Protein AF-A0A9D5W1E9-F1 (afdb_monomer_lite)

pLDDT: mean 81.41, std 20.09, range [37.84, 97.38]

Radius of gyration: 17.27 Å; chains: 1; bounding box: 51×30×46 Å

Sequence (74 aa):
MANDRLEFPNITSLPELAPSHKCPCHGSVYDVLGNVLGGPAPKGLNWFEVSLSPTGKLLVDASKTVKAGTKFAV

Structure (mmCIF, N/CA/C/O backbone):
data_AF-A0A9D5W1E9-F1
#
_entry.id   AF-A0A9D5W1E9-F1
#
loop_
_atom_site.group_PDB
_atom_site.id
_atom_site.type_symbol
_atom_site.label_atom_id
_atom_site.label_alt_id
_atom_site.label_comp_id
_atom_site.label_asym_id
_atom_site.label_entity_id
_atom_site.label_seq_id
_atom_site.pdbx_PDB_ins_code
_atom_site.Cartn_x
_atom_site.Cartn_y
_atom_site.Cartn_z
_atom_site.occupancy
_atom_site.B_iso_or_equiv
_atom_site.auth_seq_id
_atom_site.auth_comp_id
_atom_site.auth_asym_id
_atom_site.auth_atom_id
_atom_site.pdbx_PDB_model_num
ATOM 1 N N . MET A 1 1 ? 29.511 -3.553 -28.501 1.00 37.84 1 MET A N 1
ATOM 2 C CA . MET A 1 1 ? 28.347 -2.691 -28.212 1.00 37.84 1 MET A CA 1
ATOM 3 C C . MET A 1 1 ? 27.206 -3.622 -27.831 1.00 37.84 1 MET A C 1
ATOM 5 O O . MET A 1 1 ? 26.579 -4.183 -28.716 1.00 37.84 1 MET A O 1
ATOM 9 N N . ALA A 1 2 ? 27.081 -3.938 -26.537 1.00 38.94 2 ALA A N 1
ATOM 10 C CA . ALA A 1 2 ? 26.121 -4.920 -26.039 1.00 38.94 2 ALA A CA 1
ATOM 11 C C . ALA A 1 2 ? 24.740 -4.266 -25.959 1.00 38.94 2 ALA A C 1
ATOM 13 O O . ALA A 1 2 ? 24.530 -3.324 -25.198 1.00 38.94 2 ALA A O 1
ATOM 14 N N . ASN A 1 3 ? 23.844 -4.737 -26.816 1.00 40.94 3 ASN A N 1
ATOM 15 C CA . ASN A 1 3 ? 22.454 -4.329 -26.896 1.00 40.94 3 ASN A CA 1
ATOM 16 C C . ASN A 1 3 ? 21.613 -5.310 -26.068 1.00 40.94 3 ASN A C 1
ATOM 18 O O . ASN A 1 3 ? 20.741 -5.979 -26.611 1.00 40.94 3 ASN A O 1
ATOM 22 N N . ASP A 1 4 ? 21.901 -5.421 -24.770 1.00 39.12 4 ASP A N 1
ATOM 23 C CA . ASP A 1 4 ? 21.110 -6.249 -23.854 1.00 39.12 4 ASP A CA 1
ATOM 24 C C . ASP A 1 4 ? 19.948 -5.413 -23.330 1.00 39.12 4 ASP A C 1
ATOM 26 O O . ASP A 1 4 ? 19.940 -4.833 -22.242 1.00 39.12 4 ASP A O 1
ATOM 30 N N . ARG A 1 5 ? 18.967 -5.305 -24.225 1.00 46.41 5 ARG A N 1
ATOM 31 C CA . ARG A 1 5 ? 17.585 -4.942 -23.949 1.00 46.41 5 ARG A CA 1
ATOM 32 C C . ARG A 1 5 ? 17.145 -5.701 -22.701 1.00 46.41 5 ARG A C 1
ATOM 34 O O . ARG A 1 5 ? 17.179 -6.921 -22.681 1.00 46.41 5 ARG A O 1
ATOM 41 N N . LEU A 1 6 ? 16.726 -4.955 -21.684 1.00 47.81 6 LEU A N 1
ATOM 42 C CA . LEU A 1 6 ? 16.042 -5.459 -20.500 1.00 47.81 6 LEU A CA 1
ATOM 43 C C . LEU A 1 6 ? 14.825 -6.280 -20.952 1.00 47.81 6 LEU A C 1
ATOM 45 O O . LEU A 1 6 ? 13.740 -5.744 -21.189 1.00 47.81 6 LEU A O 1
ATOM 49 N N . GLU A 1 7 ? 15.021 -7.578 -21.147 1.00 42.78 7 GLU A N 1
ATOM 50 C CA . GLU A 1 7 ? 13.957 -8.542 -21.358 1.00 42.78 7 GLU A CA 1
ATOM 51 C C . GLU A 1 7 ? 13.284 -8.734 -20.007 1.00 42.78 7 GLU A C 1
ATOM 53 O O . GLU A 1 7 ? 13.646 -9.594 -19.209 1.00 42.78 7 GLU A O 1
ATOM 58 N N . PHE A 1 8 ? 12.308 -7.871 -19.725 1.00 47.34 8 PHE A N 1
ATOM 59 C CA . PHE A 1 8 ? 11.315 -8.155 -18.703 1.00 47.34 8 PHE A CA 1
ATOM 60 C C . PHE A 1 8 ? 10.747 -9.542 -19.027 1.00 47.34 8 PHE A C 1
ATOM 62 O O . PHE A 1 8 ? 10.149 -9.693 -20.100 1.00 47.34 8 PHE A O 1
ATOM 69 N N . PRO A 1 9 ? 10.950 -10.566 -18.176 1.00 47.31 9 PRO A N 1
ATOM 70 C CA . PRO A 1 9 ? 10.400 -11.877 -18.454 1.00 47.31 9 PRO A CA 1
ATOM 71 C C . PRO A 1 9 ? 8.894 -11.710 -18.616 1.00 47.31 9 PRO A C 1
ATOM 73 O O . PRO A 1 9 ? 8.228 -11.080 -17.791 1.00 47.31 9 PRO A O 1
ATOM 76 N N . ASN A 1 10 ? 8.365 -12.216 -19.728 1.00 50.34 10 ASN A N 1
ATOM 77 C CA . ASN A 1 10 ? 6.946 -12.154 -20.011 1.00 50.34 10 ASN A CA 1
ATOM 78 C C . ASN A 1 10 ? 6.226 -13.051 -18.995 1.00 50.34 10 ASN A C 1
ATOM 80 O O . ASN A 1 10 ? 6.052 -14.251 -19.210 1.00 50.34 10 ASN A O 1
ATOM 84 N N . ILE A 1 11 ? 5.827 -12.449 -17.871 1.00 53.72 11 ILE A N 1
ATOM 85 C CA . ILE A 1 11 ? 5.177 -13.092 -16.721 1.00 53.72 11 ILE A CA 1
ATOM 86 C C . ILE A 1 11 ? 3.894 -13.855 -17.086 1.00 53.72 11 ILE A C 1
ATOM 88 O O . ILE A 1 11 ? 3.343 -14.553 -16.246 1.00 53.72 11 ILE A O 1
ATOM 92 N N . THR A 1 12 ? 3.399 -13.732 -18.323 1.00 49.59 12 THR A N 1
ATOM 93 C CA . THR A 1 12 ? 2.254 -14.500 -18.833 1.00 49.59 12 THR A CA 1
ATOM 94 C C . THR A 1 12 ? 2.608 -15.925 -19.275 1.00 49.59 12 THR A C 1
ATOM 96 O O . THR A 1 12 ? 1.704 -16.684 -19.605 1.00 49.59 12 THR A O 1
ATOM 99 N N . SER A 1 13 ? 3.894 -16.299 -19.268 1.00 49.69 13 SER A N 1
ATOM 100 C CA . SER A 1 13 ? 4.379 -17.600 -19.761 1.00 49.69 13 SER A CA 1
ATOM 101 C C . SER A 1 13 ? 4.934 -18.542 -18.684 1.00 49.69 13 SER A C 1
ATOM 103 O O . SER 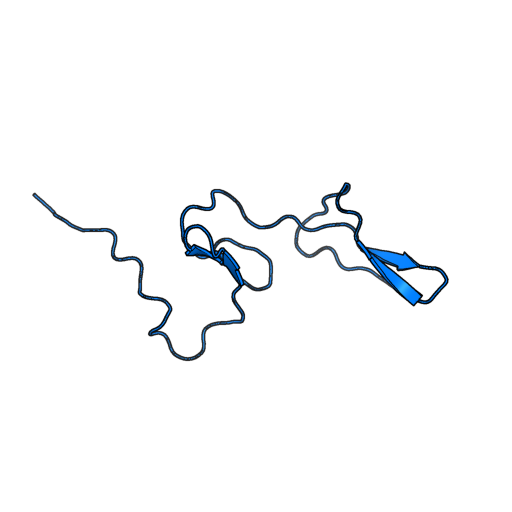A 1 13 ? 5.288 -19.676 -18.999 1.00 49.69 13 SER A O 1
ATOM 105 N N . LEU A 1 14 ? 4.979 -18.112 -17.416 1.00 52.38 14 LEU A N 1
ATOM 106 C CA . LEU A 1 14 ? 5.302 -19.000 -16.298 1.00 52.38 14 LEU A CA 1
ATOM 107 C C . LEU A 1 14 ? 4.010 -19.654 -15.785 1.00 52.38 14 LEU A C 1
ATOM 109 O O . LEU A 1 14 ? 3.069 -18.931 -15.443 1.00 52.38 14 LEU A O 1
ATOM 113 N N . PRO A 1 15 ? 3.935 -20.996 -15.738 1.00 54.59 15 PRO A N 1
ATOM 114 C CA . PRO A 1 15 ? 2.753 -21.680 -15.248 1.00 54.59 15 PRO A CA 1
ATOM 115 C C . PRO A 1 15 ? 2.614 -21.382 -13.744 1.00 54.59 15 PRO A C 1
ATOM 117 O O . PRO A 1 15 ? 3.556 -21.568 -12.980 1.00 54.59 15 PRO A O 1
ATOM 120 N N . GLU A 1 16 ? 1.438 -20.903 -13.323 1.00 53.19 16 GLU A N 1
ATOM 121 C CA . GLU A 1 16 ? 0.973 -20.946 -11.921 1.00 53.19 16 GLU A CA 1
ATOM 122 C C . GLU A 1 16 ? 1.614 -19.994 -10.876 1.00 53.19 16 GLU A C 1
ATOM 124 O O . GLU A 1 16 ? 1.694 -20.309 -9.689 1.00 53.19 16 GLU A O 1
ATOM 129 N N . LEU A 1 17 ? 2.035 -18.783 -11.257 1.00 49.31 17 LEU A N 1
ATOM 130 C CA . LEU A 1 17 ? 2.772 -17.883 -10.353 1.00 49.31 17 LEU A CA 1
ATOM 131 C C . LEU A 1 17 ? 1.878 -16.857 -9.617 1.00 49.31 17 LEU A C 1
ATOM 133 O O . LEU A 1 17 ? 1.692 -15.762 -10.127 1.00 49.31 17 LEU A O 1
ATOM 137 N N . ALA A 1 18 ? 1.377 -17.214 -8.424 1.00 55.12 18 ALA A N 1
ATOM 138 C CA . ALA A 1 18 ? 0.778 -16.373 -7.360 1.00 55.12 18 ALA A CA 1
ATOM 139 C C . ALA A 1 18 ? -0.300 -15.314 -7.748 1.00 55.12 18 ALA A C 1
ATOM 141 O O . ALA A 1 18 ? -0.198 -14.615 -8.755 1.00 55.12 18 ALA A O 1
ATOM 142 N N . PRO A 1 19 ? -1.342 -15.087 -6.920 1.00 61.22 19 PRO A N 1
ATOM 143 C CA . PRO A 1 19 ? -2.291 -14.010 -7.196 1.00 61.22 19 PRO A CA 1
ATOM 144 C C . PRO A 1 19 ? -1.539 -12.670 -7.253 1.00 61.22 19 PRO A C 1
ATOM 146 O O . PRO A 1 19 ? -0.816 -12.307 -6.326 1.00 61.22 19 PRO A O 1
ATOM 149 N N . SER A 1 20 ? -1.662 -11.964 -8.376 1.00 79.19 20 SER A N 1
ATOM 150 C CA . SER A 1 20 ? -0.963 -10.703 -8.612 1.00 79.19 20 SER A CA 1
ATOM 151 C C . SER A 1 20 ? -1.923 -9.639 -9.127 1.00 79.19 20 SER A C 1
ATOM 153 O O . SER A 1 20 ? -2.813 -9.900 -9.939 1.00 79.19 20 SER A O 1
ATOM 155 N N . HIS A 1 21 ? -1.750 -8.418 -8.634 1.00 90.56 21 HIS A N 1
ATOM 156 C CA . HIS A 1 21 ? -2.548 -7.262 -9.023 1.00 90.56 21 HIS A CA 1
ATOM 157 C C . HIS A 1 21 ? -1.808 -6.465 -10.096 1.00 90.56 21 HIS A C 1
ATOM 159 O O . HIS A 1 21 ? -0.612 -6.207 -9.965 1.00 90.56 21 HIS A O 1
ATOM 165 N N . LYS A 1 22 ? -2.512 -6.053 -11.157 1.00 92.06 22 LYS A N 1
ATOM 166 C CA . LYS A 1 22 ? -1.934 -5.300 -12.281 1.00 92.06 22 LYS A CA 1
ATOM 167 C C . LYS A 1 22 ? -2.564 -3.915 -12.380 1.00 92.06 22 LYS A C 1
ATOM 169 O O . LYS A 1 22 ? -3.783 -3.794 -12.464 1.00 92.06 22 LYS A O 1
ATOM 174 N N . CYS A 1 23 ? -1.735 -2.875 -12.390 1.00 92.62 23 CYS A N 1
ATOM 175 C CA . CYS A 1 23 ? -2.176 -1.500 -12.590 1.00 92.62 23 CYS A CA 1
ATOM 176 C C . CYS A 1 23 ? -2.497 -1.270 -14.079 1.00 92.62 23 CYS A C 1
ATOM 178 O O . CYS A 1 23 ? -1.588 -1.379 -14.909 1.00 92.62 23 CYS A O 1
ATOM 180 N N . PRO A 1 24 ? -3.748 -0.927 -14.441 1.00 92.31 24 PRO A N 1
ATOM 181 C CA . PRO A 1 24 ? -4.179 -0.853 -15.838 1.00 92.31 24 PRO A CA 1
ATOM 182 C C . PRO A 1 24 ? -3.566 0.319 -16.616 1.00 92.31 24 PRO A C 1
ATOM 184 O O . PRO A 1 24 ? -3.616 0.318 -17.839 1.00 92.31 24 PRO A O 1
ATOM 187 N N . CYS A 1 25 ? -2.983 1.312 -15.938 1.00 93.44 25 CYS A N 1
ATOM 188 C CA . CYS A 1 25 ? -2.455 2.506 -16.599 1.00 93.44 25 CYS A CA 1
ATOM 189 C C . CYS A 1 25 ? -1.128 2.245 -17.330 1.00 93.44 25 CYS A C 1
ATOM 191 O O . CYS A 1 25 ? -0.970 2.644 -18.476 1.00 93.44 25 CYS A O 1
ATOM 193 N N . HIS A 1 26 ? -0.169 1.589 -16.664 1.00 93.31 26 HIS A N 1
ATOM 194 C CA . HIS A 1 26 ? 1.189 1.376 -17.199 1.00 93.31 26 HIS A CA 1
ATOM 195 C C . HIS A 1 26 ? 1.768 -0.011 -16.866 1.00 93.31 26 HIS A C 1
ATOM 197 O O . HIS A 1 26 ? 2.964 -0.241 -17.029 1.00 93.31 26 HIS A O 1
ATOM 203 N N . GLY A 1 27 ? 0.942 -0.939 -16.370 1.00 89.88 27 GLY A N 1
ATOM 204 C CA . GLY A 1 27 ? 1.331 -2.340 -16.208 1.00 89.88 27 GLY A CA 1
ATOM 205 C C . GLY A 1 27 ? 2.188 -2.662 -14.983 1.00 89.88 27 GLY A C 1
ATOM 206 O O . GLY A 1 27 ? 2.836 -3.703 -14.980 1.00 89.88 27 GLY A O 1
ATOM 207 N N . SER A 1 28 ? 2.202 -1.821 -13.943 1.00 93.19 28 SER A N 1
ATOM 208 C CA . SER A 1 28 ? 2.838 -2.188 -12.667 1.00 93.19 28 SER A CA 1
ATOM 209 C C . SER A 1 28 ? 2.196 -3.442 -12.078 1.00 93.19 28 SER A C 1
ATOM 211 O O . SER A 1 28 ? 0.969 -3.555 -12.068 1.00 93.19 28 SER A O 1
ATOM 213 N N . VAL A 1 29 ? 3.013 -4.364 -11.580 1.00 91.81 29 VAL A N 1
ATOM 214 C CA . VAL A 1 29 ? 2.580 -5.666 -11.062 1.00 91.81 29 VAL A CA 1
ATOM 215 C C . VAL A 1 29 ? 2.932 -5.763 -9.587 1.00 91.81 29 VAL A C 1
ATOM 217 O O . VAL A 1 29 ? 4.055 -5.437 -9.201 1.00 91.81 29 VAL A O 1
ATOM 220 N N . TYR A 1 30 ? 1.984 -6.233 -8.781 1.00 92.62 30 TYR A N 1
ATOM 221 C CA . TYR A 1 30 ? 2.138 -6.419 -7.343 1.00 92.62 30 TYR A CA 1
ATOM 222 C C . TYR A 1 30 ? 1.785 -7.846 -6.933 1.00 92.62 30 TYR A C 1
ATOM 224 O O . TYR A 1 30 ? 0.894 -8.445 -7.536 1.00 92.62 30 TYR A O 1
ATOM 232 N N . ASP A 1 31 ? 2.438 -8.375 -5.903 1.00 90.94 31 ASP A N 1
ATOM 233 C CA . ASP A 1 31 ? 2.010 -9.623 -5.259 1.00 90.94 31 ASP A CA 1
ATOM 234 C C . ASP A 1 31 ? 0.796 -9.406 -4.324 1.00 90.94 31 ASP A C 1
ATOM 236 O O . ASP A 1 31 ? 0.314 -8.282 -4.151 1.00 90.94 31 ASP A O 1
ATOM 240 N N . VAL A 1 32 ? 0.302 -10.477 -3.690 1.00 90.19 32 VAL A N 1
ATOM 241 C CA . VAL A 1 32 ? -0.811 -10.423 -2.713 1.00 90.19 32 VAL A CA 1
ATOM 242 C C . VAL A 1 32 ? -0.530 -9.590 -1.462 1.00 90.19 32 VAL A C 1
ATOM 244 O O . VAL A 1 32 ? -1.458 -9.252 -0.732 1.00 90.19 32 VAL A O 1
ATOM 247 N N . LEU A 1 33 ? 0.736 -9.286 -1.180 1.00 91.69 33 LEU A N 1
ATOM 248 C CA . LEU A 1 33 ? 1.151 -8.460 -0.048 1.00 91.69 33 LEU A CA 1
ATOM 249 C C . LEU A 1 33 ? 1.390 -7.000 -0.465 1.00 91.69 33 LEU A C 1
ATOM 251 O O . LEU A 1 33 ? 1.671 -6.159 0.392 1.00 91.69 33 LEU A O 1
ATOM 255 N N . GLY A 1 34 ? 1.261 -6.690 -1.758 1.00 92.44 34 GLY A N 1
ATOM 256 C CA . GLY A 1 34 ? 1.474 -5.366 -2.322 1.00 92.44 34 GLY A CA 1
ATOM 257 C C . GLY A 1 34 ? 2.930 -5.044 -2.663 1.00 92.44 34 GLY A C 1
ATOM 258 O O . GLY A 1 34 ? 3.225 -3.881 -2.946 1.00 92.44 34 GLY A O 1
ATOM 259 N N . ASN A 1 35 ? 3.847 -6.017 -2.652 1.00 93.00 35 ASN A N 1
ATOM 260 C CA . ASN A 1 35 ? 5.230 -5.799 -3.083 1.00 93.00 35 ASN A CA 1
ATOM 261 C C . ASN A 1 35 ? 5.295 -5.646 -4.604 1.00 93.00 35 ASN A C 1
ATOM 263 O O . ASN A 1 35 ? 4.567 -6.323 -5.326 1.00 93.00 35 ASN A O 1
ATOM 267 N N . VAL A 1 36 ? 6.181 -4.776 -5.097 1.00 92.12 36 VAL A N 1
ATOM 268 C CA . VAL A 1 36 ? 6.358 -4.554 -6.540 1.00 92.12 36 VAL 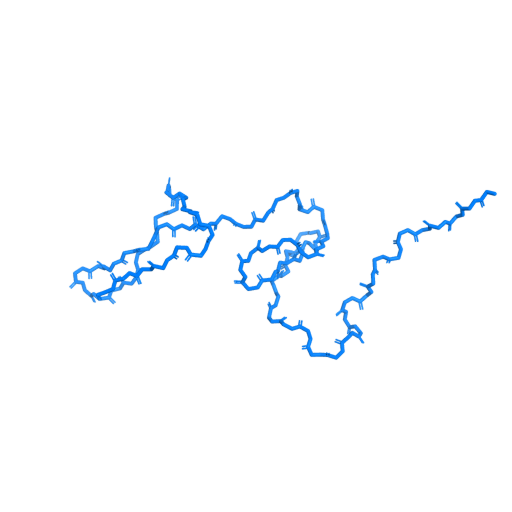A CA 1
ATOM 269 C C . VAL A 1 36 ? 7.095 -5.742 -7.151 1.00 92.12 36 VAL A C 1
ATOM 271 O O . VAL A 1 36 ? 8.232 -6.022 -6.783 1.00 92.12 36 VAL A O 1
ATOM 274 N N . LEU A 1 37 ? 6.458 -6.406 -8.111 1.00 90.50 37 LEU A N 1
ATOM 275 C CA . LEU A 1 37 ? 7.061 -7.464 -8.922 1.00 90.50 37 LEU A CA 1
ATOM 276 C C . LEU A 1 37 ? 7.599 -6.933 -10.258 1.00 90.50 37 LEU A C 1
ATOM 278 O O . LEU A 1 37 ? 8.502 -7.530 -10.836 1.00 90.50 37 LEU A O 1
ATOM 282 N N . GLY A 1 38 ? 7.059 -5.819 -10.764 1.00 87.12 38 GLY A N 1
ATOM 283 C CA . GLY A 1 38 ? 7.525 -5.210 -12.010 1.00 87.12 38 GLY A CA 1
ATOM 284 C C . GLY A 1 38 ? 6.734 -3.975 -12.444 1.00 87.12 38 GLY A C 1
ATOM 285 O O . GLY A 1 38 ? 5.753 -3.586 -11.809 1.00 87.12 38 GLY A O 1
ATOM 286 N N . GLY A 1 39 ? 7.157 -3.374 -13.558 1.00 88.38 39 GLY A N 1
ATOM 287 C CA . GLY A 1 39 ? 6.587 -2.144 -14.118 1.00 88.38 39 GLY A CA 1
ATOM 288 C C . GLY A 1 39 ? 7.092 -0.859 -13.437 1.00 88.38 39 GLY A C 1
ATOM 289 O O . GLY A 1 39 ? 8.008 -0.910 -12.621 1.00 88.38 39 GLY A O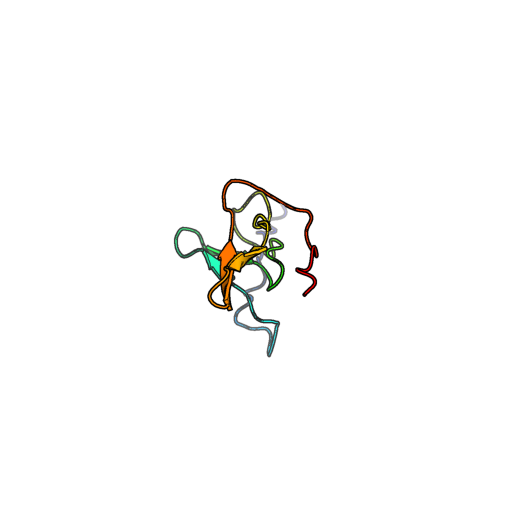 1
ATOM 290 N N . PRO A 1 40 ? 6.536 0.316 -13.782 1.00 95.62 40 PRO A N 1
ATOM 291 C CA . PRO A 1 40 ? 7.115 1.616 -13.419 1.00 95.62 40 PRO A CA 1
ATOM 292 C C . PRO A 1 40 ? 6.838 2.079 -11.976 1.00 95.62 40 PRO A C 1
ATOM 294 O O . PRO A 1 40 ? 7.182 3.205 -11.623 1.00 95.62 40 PRO A O 1
ATOM 297 N N . ALA A 1 41 ? 6.179 1.271 -11.138 1.00 95.19 41 ALA A N 1
ATOM 298 C CA . ALA A 1 41 ? 5.862 1.673 -9.768 1.00 95.19 41 ALA A CA 1
ATOM 299 C C . ALA A 1 41 ? 7.134 1.760 -8.899 1.00 95.19 41 ALA A C 1
ATOM 301 O O . ALA A 1 41 ? 7.825 0.755 -8.745 1.00 95.19 41 ALA A O 1
ATOM 302 N N . PRO A 1 42 ? 7.421 2.911 -8.260 1.00 94.12 42 PRO A N 1
ATOM 303 C CA . PRO A 1 42 ? 8.644 3.086 -7.473 1.00 94.12 42 PRO A CA 1
ATOM 304 C C . PRO A 1 42 ? 8.570 2.468 -6.067 1.00 94.12 42 PRO A C 1
ATOM 306 O O . PRO A 1 42 ? 9.592 2.351 -5.397 1.00 94.12 42 PRO A O 1
ATOM 309 N N . LYS A 1 43 ? 7.369 2.120 -5.581 1.00 95.00 43 LYS A N 1
ATOM 310 C CA . LYS A 1 43 ? 7.146 1.549 -4.244 1.00 95.00 43 LYS A CA 1
ATOM 311 C C . LYS A 1 43 ? 5.949 0.597 -4.214 1.00 95.00 43 LYS A C 1
ATOM 313 O O . LYS A 1 43 ? 5.064 0.685 -5.067 1.00 95.00 43 LYS A O 1
ATOM 318 N N . GLY A 1 44 ? 5.931 -0.273 -3.203 1.00 94.19 44 GLY A N 1
ATOM 319 C CA . GLY A 1 44 ? 4.815 -1.178 -2.917 1.00 94.19 44 GLY A CA 1
ATOM 320 C C . GLY A 1 44 ? 3.555 -0.460 -2.426 1.00 94.19 44 GLY A C 1
ATOM 321 O O . GLY A 1 44 ? 3.573 0.739 -2.131 1.00 94.19 44 GLY A O 1
ATOM 322 N N . LEU A 1 45 ? 2.455 -1.208 -2.349 1.00 9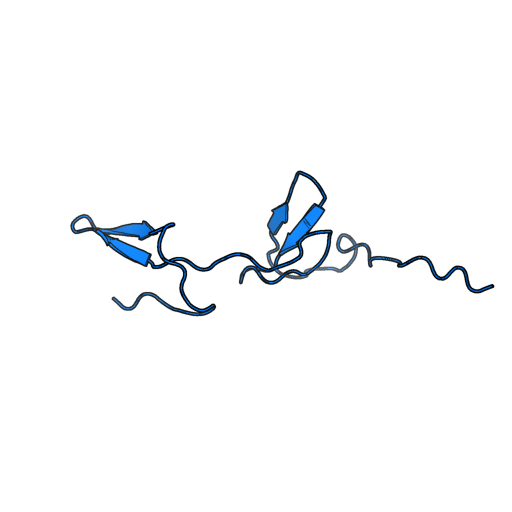5.12 45 LEU A N 1
ATOM 323 C CA . LEU A 1 45 ? 1.170 -0.720 -1.852 1.00 95.12 45 LEU A CA 1
ATOM 324 C C . LEU A 1 45 ? 1.223 -0.485 -0.337 1.00 95.12 45 LEU A C 1
ATOM 326 O O . LEU A 1 45 ? 1.846 -1.238 0.413 1.00 95.12 45 LEU A O 1
ATOM 330 N N . ASN A 1 46 ? 0.540 0.565 0.115 1.00 96.44 46 ASN A N 1
ATOM 331 C CA . ASN A 1 46 ? 0.413 0.862 1.537 1.00 96.44 46 ASN A CA 1
ATOM 332 C C . ASN A 1 46 ? -0.511 -0.154 2.218 1.00 96.44 46 ASN A C 1
ATOM 334 O O . ASN A 1 46 ? -1.539 -0.543 1.664 1.00 96.44 46 ASN A O 1
ATOM 338 N N . TRP A 1 47 ? -0.171 -0.513 3.452 1.00 97.00 47 TRP A N 1
ATOM 339 C CA . TRP A 1 47 ? -1.058 -1.244 4.351 1.00 97.00 47 TRP A CA 1
ATOM 340 C C . TRP A 1 47 ? -1.798 -0.245 5.231 1.00 97.00 47 TRP A C 1
ATOM 342 O O . TRP A 1 47 ? -1.179 0.686 5.738 1.00 97.00 47 TRP A O 1
ATOM 352 N N . 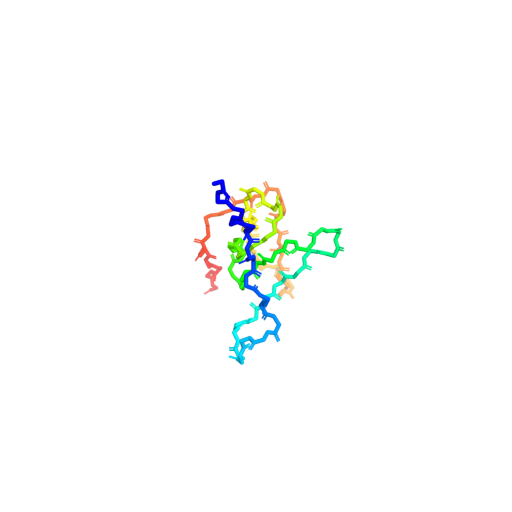PHE A 1 48 ? -3.098 -0.439 5.433 1.00 97.38 48 PHE A N 1
ATOM 353 C CA . PHE A 1 48 ? -3.935 0.465 6.223 1.00 97.38 48 PHE A CA 1
ATOM 354 C C . PHE A 1 48 ? -4.451 -0.216 7.487 1.00 97.38 48 PHE A C 1
ATOM 356 O O . PHE A 1 48 ? -4.618 -1.437 7.516 1.00 97.38 48 PHE A O 1
ATOM 363 N N . GLU A 1 49 ? -4.685 0.573 8.534 1.00 96.62 49 GLU A N 1
ATOM 364 C CA . GLU A 1 49 ? -5.299 0.078 9.766 1.00 96.62 49 GLU A CA 1
ATOM 365 C C . GLU A 1 49 ? -6.711 -0.453 9.479 1.00 96.62 49 GLU A C 1
ATOM 367 O O . GLU A 1 49 ? -7.504 0.186 8.782 1.00 96.62 49 GLU A O 1
ATOM 372 N N . VAL A 1 50 ? -7.019 -1.631 10.030 1.00 96.31 50 VAL A N 1
ATOM 373 C CA . VAL A 1 50 ? -8.340 -2.259 9.944 1.00 96.31 50 VAL A CA 1
ATOM 374 C C . VAL A 1 50 ? -8.914 -2.412 11.345 1.00 96.31 50 VAL A C 1
ATOM 376 O O . VAL A 1 50 ? -8.211 -2.826 12.265 1.00 96.31 50 VAL A O 1
ATOM 379 N N . SER A 1 51 ? -10.198 -2.103 11.496 1.00 94.81 51 SER A N 1
ATOM 380 C CA . SER A 1 51 ? -10.961 -2.274 12.736 1.00 94.81 51 SER A CA 1
ATOM 381 C C . SER A 1 51 ? -12.340 -2.874 12.455 1.00 94.81 51 SER A C 1
ATOM 383 O O . SER A 1 51 ? -12.765 -2.962 11.301 1.00 94.81 51 SER A O 1
ATOM 385 N N . LEU A 1 52 ? -13.048 -3.303 13.502 1.00 95.50 52 LEU A N 1
ATOM 386 C CA . LEU A 1 52 ? -14.413 -3.820 13.401 1.00 95.50 52 LEU A CA 1
ATOM 387 C C . LEU A 1 52 ? -15.417 -2.767 13.882 1.00 95.50 52 LEU A C 1
ATOM 389 O O . LEU A 1 52 ? -15.272 -2.208 14.968 1.00 95.50 52 LEU A O 1
ATOM 393 N N . SER A 1 53 ? -16.456 -2.506 13.091 1.00 93.75 53 SER A N 1
ATOM 394 C CA . SER A 1 53 ? -17.574 -1.665 13.514 1.00 93.75 53 SER A CA 1
ATOM 395 C C . SER A 1 53 ? -18.424 -2.374 14.582 1.00 93.75 53 SER A C 1
ATOM 397 O O . SER A 1 53 ? -18.463 -3.607 14.617 1.00 93.75 53 SER A O 1
ATOM 399 N N . PRO A 1 54 ? -19.232 -1.637 15.371 1.00 92.56 54 PRO A N 1
ATOM 400 C CA . PRO A 1 54 ? -20.213 -2.241 16.285 1.00 92.56 54 PRO A CA 1
ATOM 401 C C . PRO A 1 54 ? -21.235 -3.158 15.592 1.00 92.56 54 PRO A C 1
ATOM 403 O O . PRO A 1 54 ? -21.906 -3.952 16.239 1.00 92.56 54 PRO A O 1
ATOM 406 N N . THR A 1 55 ? -21.366 -3.041 14.269 1.00 94.56 55 THR A N 1
ATOM 407 C CA . THR A 1 55 ? -22.261 -3.841 13.424 1.00 94.56 55 THR A CA 1
ATOM 408 C C . THR A 1 55 ? -21.558 -5.016 12.736 1.00 94.56 55 THR A C 1
ATOM 410 O O . THR A 1 55 ? -22.160 -5.661 11.882 1.00 94.56 55 THR A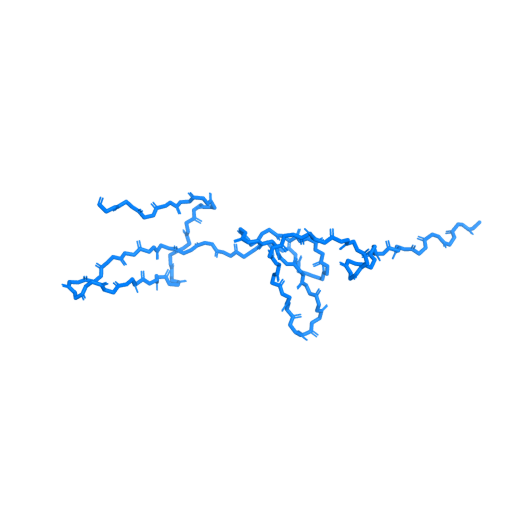 O 1
ATOM 413 N N . GLY A 1 56 ? -20.292 -5.294 13.074 1.00 93.56 56 GLY A N 1
ATOM 414 C CA . GLY A 1 56 ? -19.531 -6.426 12.541 1.00 93.56 56 GLY A CA 1
ATOM 415 C C . GLY A 1 56 ? -18.940 -6.213 11.143 1.00 93.56 56 GLY A C 1
ATOM 416 O O . GLY A 1 56 ? -18.575 -7.182 10.482 1.00 93.56 56 GLY A O 1
ATOM 417 N N . LYS A 1 57 ? -18.840 -4.968 10.660 1.00 95.00 57 LYS A N 1
ATOM 418 C CA . LYS A 1 57 ? -18.206 -4.647 9.369 1.00 95.00 57 LYS A CA 1
ATOM 419 C C . LYS A 1 57 ? -16.735 -4.300 9.565 1.00 95.00 57 LYS A C 1
ATOM 421 O O . LYS A 1 57 ? -16.395 -3.604 10.517 1.00 95.00 57 LYS A O 1
ATOM 426 N N . LEU A 1 58 ? -15.878 -4.714 8.635 1.00 94.75 58 LEU A N 1
ATOM 427 C CA . LEU A 1 58 ? -14.490 -4.252 8.606 1.00 94.75 58 LEU A CA 1
ATOM 428 C C . LEU A 1 58 ? -14.431 -2.805 8.109 1.00 94.75 58 LEU A C 1
ATOM 430 O O . LEU A 1 58 ? -14.996 -2.470 7.067 1.00 94.75 58 LEU A O 1
ATOM 434 N N . LEU A 1 59 ? -13.743 -1.960 8.866 1.00 95.94 59 LEU A N 1
ATOM 435 C CA . LEU A 1 59 ? -13.461 -0.569 8.540 1.00 95.94 59 LEU A CA 1
ATOM 436 C C . LEU A 1 59 ? -11.975 -0.439 8.221 1.00 95.94 59 LEU A C 1
ATOM 438 O O . LEU A 1 59 ? -11.146 -0.899 9.001 1.00 95.94 59 LEU A O 1
ATOM 442 N N . VAL A 1 60 ? -11.651 0.198 7.097 1.00 96.25 60 VAL A N 1
ATOM 443 C CA . VAL A 1 60 ? -10.274 0.472 6.666 1.00 96.25 60 VAL A CA 1
ATOM 444 C C . VAL A 1 60 ? -10.021 1.973 6.778 1.00 96.25 60 VAL A C 1
ATOM 446 O O . VAL A 1 60 ? -10.717 2.756 6.131 1.00 96.25 60 VAL A O 1
ATOM 449 N N . ASP A 1 61 ? -9.036 2.382 7.577 1.00 96.62 61 ASP A N 1
ATOM 450 C CA . ASP A 1 61 ? -8.659 3.792 7.721 1.00 96.62 61 ASP A CA 1
ATOM 451 C C . ASP A 1 61 ? -7.544 4.158 6.729 1.00 96.62 61 ASP A C 1
ATOM 453 O O . ASP A 1 61 ? -6.355 3.949 6.976 1.00 96.62 61 ASP A O 1
ATOM 457 N N . ALA A 1 62 ? -7.933 4.748 5.594 1.00 95.88 62 ALA A N 1
ATOM 458 C CA . ALA A 1 62 ? -7.003 5.197 4.555 1.00 95.88 62 ALA A CA 1
ATOM 459 C C . ALA A 1 62 ? -6.052 6.326 5.011 1.00 95.88 62 ALA A C 1
ATOM 461 O O . ALA A 1 62 ? -5.068 6.611 4.328 1.00 95.88 62 ALA A O 1
ATOM 462 N N . SER A 1 63 ? -6.321 6.962 6.156 1.00 96.94 63 SER A N 1
ATOM 463 C CA . SER A 1 63 ? -5.470 8.014 6.725 1.00 96.94 63 SER A CA 1
ATOM 464 C C . SER A 1 63 ? -4.352 7.449 7.604 1.00 96.94 63 SER A C 1
ATOM 466 O O . SER A 1 63 ? -3.416 8.172 7.942 1.00 96.94 63 SER A O 1
ATOM 468 N N . LYS A 1 64 ? -4.412 6.159 7.961 1.00 96.50 64 LYS A N 1
ATOM 469 C CA . LYS A 1 64 ? -3.444 5.502 8.845 1.00 96.50 64 LYS A CA 1
ATOM 470 C C . LYS A 1 64 ? -2.757 4.337 8.156 1.00 96.50 64 LYS A C 1
ATOM 472 O O . LYS A 1 64 ? -3.293 3.236 8.046 1.00 96.50 64 LYS A O 1
ATOM 477 N N . THR A 1 65 ? -1.525 4.579 7.726 1.00 97.12 65 THR A N 1
ATOM 478 C CA . THR A 1 65 ? -0.665 3.517 7.197 1.00 97.12 65 THR A CA 1
ATOM 479 C C . THR A 1 65 ? -0.040 2.719 8.344 1.00 97.12 65 THR A C 1
ATOM 481 O O . THR A 1 65 ? 0.436 3.300 9.318 1.00 97.12 65 THR A O 1
ATOM 484 N N . VAL A 1 66 ? -0.003 1.394 8.217 1.00 96.50 66 VAL A N 1
ATOM 485 C CA . VAL A 1 66 ? 0.636 0.468 9.164 1.00 96.50 66 VAL A CA 1
ATOM 486 C C . VAL A 1 66 ? 1.764 -0.309 8.485 1.00 96.50 66 VAL A C 1
ATOM 488 O O . VAL A 1 66 ? 1.921 -0.289 7.263 1.00 96.50 66 VAL A O 1
ATOM 491 N N . LYS A 1 67 ? 2.580 -1.008 9.279 1.00 95.56 67 LYS A N 1
ATOM 492 C CA . LYS A 1 67 ? 3.640 -1.868 8.747 1.00 95.56 67 LYS A CA 1
ATOM 493 C C . LYS A 1 67 ? 3.041 -3.041 7.962 1.00 95.56 67 LYS A C 1
ATOM 495 O O . LYS A 1 67 ? 2.047 -3.637 8.372 1.00 95.56 67 LYS A O 1
ATOM 500 N N . ALA A 1 68 ? 3.698 -3.421 6.866 1.00 92.94 68 ALA A N 1
ATOM 501 C CA . ALA A 1 68 ? 3.343 -4.627 6.128 1.00 92.94 68 ALA A CA 1
ATOM 502 C C . ALA A 1 68 ? 3.327 -5.857 7.052 1.00 92.94 68 ALA A C 1
ATOM 504 O O . ALA A 1 68 ? 4.256 -6.072 7.844 1.00 92.94 68 ALA A O 1
ATOM 505 N N . GLY A 1 69 ? 2.260 -6.649 6.947 1.00 92.56 69 GLY A N 1
ATOM 506 C CA . GLY A 1 69 ? 2.028 -7.821 7.787 1.00 92.56 69 GLY A CA 1
ATOM 507 C C . GLY A 1 69 ? 1.310 -7.546 9.111 1.00 92.56 69 GLY A C 1
ATOM 508 O O . GLY A 1 69 ? 1.062 -8.505 9.841 1.00 92.56 69 GLY A O 1
ATOM 509 N N . THR A 1 70 ? 0.944 -6.297 9.430 1.00 94.25 70 THR A N 1
ATOM 510 C CA . THR A 1 70 ? 0.047 -6.010 10.561 1.00 94.25 70 THR A CA 1
ATOM 511 C C . THR A 1 70 ? -1.284 -6.735 10.360 1.00 94.25 70 THR A C 1
ATOM 513 O O . THR A 1 70 ? -1.906 -6.634 9.303 1.00 94.25 70 THR A O 1
ATOM 516 N N . LYS A 1 71 ? -1.713 -7.486 11.378 1.00 91.62 71 LYS A N 1
ATOM 517 C CA . LYS A 1 71 ? -2.967 -8.243 11.376 1.00 91.62 71 LYS A CA 1
ATOM 518 C C . LYS A 1 71 ? -3.923 -7.630 12.385 1.00 91.62 71 LYS A C 1
ATOM 520 O O . LYS A 1 71 ? -3.511 -7.271 13.485 1.00 91.62 71 LYS A O 1
ATOM 525 N N . PHE A 1 72 ? -5.190 -7.546 12.006 1.00 90.88 72 PHE A N 1
ATOM 526 C CA . PHE A 1 72 ? -6.254 -7.243 12.948 1.00 90.88 72 PHE A CA 1
ATOM 527 C C . PHE A 1 72 ? -6.436 -8.438 13.897 1.00 90.88 72 PHE A C 1
ATOM 529 O O . PHE A 1 72 ? -6.550 -9.574 13.434 1.00 90.88 72 PHE A O 1
ATOM 536 N N . ALA A 1 73 ? -6.410 -8.181 15.204 1.00 81.56 73 ALA A N 1
ATOM 537 C CA . ALA A 1 73 ? -6.700 -9.165 16.240 1.00 81.56 73 ALA A CA 1
ATOM 538 C C . ALA A 1 73 ? -8.119 -8.913 16.765 1.00 81.56 73 ALA A C 1
ATOM 540 O O . ALA A 1 73 ? -8.445 -7.774 17.105 1.00 81.56 73 ALA A O 1
ATOM 541 N N . VAL A 1 74 ? -8.939 -9.967 16.777 1.00 70.81 74 VAL A N 1
ATOM 542 C CA . VAL A 1 74 ? -10.320 -9.979 17.290 1.00 70.81 74 VAL A CA 1
ATOM 543 C C . VAL A 1 74 ? -10.335 -10.634 18.657 1.00 70.81 74 VAL A C 1
ATOM 545 O O . VAL A 1 74 ? -9.656 -11.678 18.787 1.00 70.81 74 VAL A O 1
#

Foldseek 3Di:
DDPPDPPPPPPVPDPPDADWDFDPPFTFIAHPQQATPDTDDPGGDFAFDWDADPVGDIDTDPVGTDDRPDDDDD

Secondary structure (DSSP, 8-state):
----------TTSSTT---EEE-TTT--EEETT--EEESS-SSPPPEEEEEE-TTS-EEEEEEEEE-TT-----